Protein AF-A0A850LSC8-F1 (afdb_monomer)

Secondary structure (DSSP, 8-state):
-EEEEE--SHHHHHHHHHHHHH-SSSEEEEE-SSSS--B-GGGHHHHHTTS--HHHHBSS-HHHHHHTTEEEETT--EEEEETTTTEEEETTS-EEE-SEEEE---------S-TTTTSTT----SSGGGG-

Radius of gyration: 16.67 Å; Cα contacts (8 Å, |Δi|>4): 213; chains: 1; bounding box: 44×32×49 Å

Sequence (132 aa):
MEIVIIGNSAAAIGAVEAIRKNDKLSKITIISEEPYPAYSRPFIKDILSGKADFNRIIYRNEQFYEKKNINTIFGKKAVSINPNKKTIRLENSKNIKYDILLISTGGKTIIPPIKGLNKKQIFQFMKYDDAK

Mean predicted aligned error: 3.01 Å

Foldseek 3Di:
DEEEEEAAEDVVVVVLVVCCVPPLDYEYEYEELAQAHYFALVCLVCLLVVNDDRVVGHPDHPVNCVVSNYHYHHNWDFDDADVVQQWTAIPVRDIDHGPHYHYPHDDDDDDPPDPPCPDPPHADRGDNVSSD

Solvent-accessible surface area (backbone atoms only — not comparable to full-atom values): 7826 Å² total; per-residue (Å²): 99,43,36,34,32,37,25,60,34,72,64,34,54,53,48,51,55,55,43,54,74,79,44,86,76,53,44,36,36,37,34,15,58,56,75,64,64,29,46,45,63,91,48,36,64,34,38,57,70,69,78,38,58,72,77,78,36,50,68,41,55,69,65,53,36,59,80,64,57,43,49,76,40,56,57,36,41,78,72,50,76,39,76,92,78,31,31,36,30,31,73,86,71,49,73,44,77,42,78,42,78,45,85,35,69,78,83,76,89,82,79,74,98,53,92,70,65,86,42,94,90,56,80,72,84,78,52,67,80,58,38,111

Nearest PDB structures (foldseek):
  3klj-assembly1_A  TM=8.520E-01  e=2.725E-10  Clostridium acetobutylicum
  5l1n-assembly1_A  TM=8.914E-01  e=7.893E-09  Pyrococcus horikoshii OT3
  4emi-assembly1_A  TM=9.146E-01  e=2.010E-08  Pseudomonas putida
  1xhc-assembly1_A  TM=9.070E-01  e=1.668E-08  Pyrococcus furiosus DSM 3638
  8c0z-assembly1_E  TM=9.143E-01  e=2.010E-08  Aromatoleum aromaticum

pLDDT: mean 96.28, std 2.48, range [85.5, 98.81]

Structure (mmCIF, N/CA/C/O backbone):
data_AF-A0A850LSC8-F1
#
_entry.id   AF-A0A850LSC8-F1
#
loop_
_atom_site.group_PDB
_atom_site.id
_atom_site.type_symbol
_atom_site.label_atom_id
_atom_site.label_alt_id
_atom_site.label_comp_id
_atom_site.label_asym_id
_atom_site.label_entity_id
_atom_site.label_seq_id
_atom_site.pdbx_PDB_ins_code
_atom_site.Cartn_x
_atom_site.Cartn_y
_atom_site.Cartn_z
_atom_site.occupancy
_atom_site.B_iso_or_equiv
_atom_site.auth_seq_id
_atom_site.auth_comp_id
_atom_site.auth_asym_id
_atom_site.auth_atom_id
_atom_site.pdbx_PDB_model_num
ATOM 1 N N . MET A 1 1 ? -14.358 0.799 15.681 1.00 93.44 1 MET A N 1
ATOM 2 C CA . MET A 1 1 ? -14.596 0.304 14.312 1.00 93.44 1 MET A CA 1
ATOM 3 C C . MET A 1 1 ? -13.277 -0.191 13.733 1.00 93.44 1 MET A C 1
ATOM 5 O O . MET A 1 1 ? -12.237 0.370 14.075 1.00 93.44 1 MET A O 1
ATOM 9 N N . GLU A 1 2 ? -13.314 -1.238 12.916 1.00 97.44 2 GLU A N 1
ATOM 10 C CA . GLU A 1 2 ? -12.169 -1.785 12.179 1.00 97.44 2 GLU A CA 1
ATOM 11 C C . GLU A 1 2 ? -12.182 -1.253 10.736 1.00 97.44 2 GLU A C 1
ATOM 13 O O . GLU A 1 2 ? -13.023 -1.636 9.918 1.00 97.44 2 GLU A O 1
ATOM 18 N N . ILE A 1 3 ? -11.252 -0.352 10.417 1.00 98.62 3 ILE A N 1
ATOM 19 C CA . ILE A 1 3 ? -11.062 0.198 9.072 1.00 98.62 3 ILE A CA 1
ATOM 20 C C . ILE A 1 3 ? -9.916 -0.561 8.407 1.00 98.62 3 ILE A C 1
ATOM 22 O O . ILE A 1 3 ? -8.794 -0.572 8.917 1.00 98.62 3 ILE A O 1
ATOM 26 N N . VAL A 1 4 ? -10.171 -1.167 7.250 1.00 98.81 4 VAL A N 1
ATOM 27 C CA . VAL A 1 4 ? -9.131 -1.847 6.470 1.00 98.81 4 VAL A CA 1
ATOM 28 C C . VAL A 1 4 ? -8.872 -1.098 5.171 1.00 98.81 4 VAL A C 1
ATOM 30 O O . VAL A 1 4 ? -9.798 -0.750 4.444 1.00 98.81 4 VAL A O 1
ATOM 33 N N . ILE A 1 5 ? -7.599 -0.853 4.878 1.00 98.81 5 ILE A N 1
ATOM 34 C CA . ILE A 1 5 ? -7.129 -0.156 3.682 1.00 98.81 5 ILE A CA 1
ATOM 35 C C . ILE A 1 5 ? -6.277 -1.130 2.864 1.00 98.81 5 ILE A C 1
ATOM 37 O O . ILE A 1 5 ? -5.330 -1.718 3.387 1.00 98.81 5 ILE A O 1
ATOM 41 N N . ILE A 1 6 ? -6.598 -1.313 1.581 1.00 98.81 6 ILE A N 1
ATOM 42 C CA . ILE A 1 6 ? -5.796 -2.130 0.657 1.00 98.81 6 ILE A CA 1
ATOM 43 C C . ILE A 1 6 ? -4.932 -1.200 -0.201 1.00 98.81 6 ILE A C 1
ATOM 45 O O . ILE A 1 6 ? -5.462 -0.360 -0.928 1.00 98.81 6 ILE A O 1
ATOM 49 N N . GLY A 1 7 ? -3.614 -1.374 -0.144 1.00 98.31 7 GLY A N 1
ATOM 50 C CA . GLY A 1 7 ? -2.608 -0.520 -0.778 1.00 98.31 7 GLY A CA 1
ATOM 51 C C . GLY A 1 7 ? -1.914 0.409 0.224 1.00 98.31 7 GLY A C 1
ATOM 52 O O . GLY A 1 7 ? -2.536 0.889 1.166 1.00 98.31 7 GLY A O 1
ATOM 53 N N . ASN A 1 8 ? -0.615 0.662 0.015 1.00 98.12 8 ASN A N 1
ATOM 54 C CA . ASN A 1 8 ? 0.215 1.507 0.884 1.00 98.12 8 ASN A CA 1
ATOM 55 C C . ASN A 1 8 ? 1.012 2.553 0.083 1.00 98.12 8 ASN A C 1
ATOM 57 O O . ASN A 1 8 ? 2.230 2.476 -0.059 1.00 98.12 8 ASN A O 1
ATOM 61 N N . SER A 1 9 ? 0.310 3.519 -0.506 1.00 96.44 9 SER A N 1
ATOM 62 C CA . SER A 1 9 ? 0.930 4.639 -1.229 1.00 96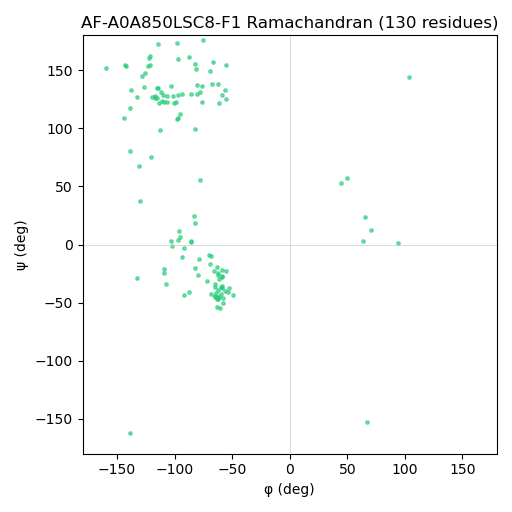.44 9 SER A CA 1
ATOM 63 C C . SER A 1 9 ? 0.197 5.948 -0.915 1.00 96.44 9 SER A C 1
ATOM 65 O O . SER A 1 9 ? -0.526 6.021 0.077 1.00 96.44 9 SER A O 1
ATOM 67 N N . ALA A 1 10 ? 0.370 6.986 -1.737 1.00 96.44 10 ALA A N 1
ATOM 68 C CA . ALA A 1 10 ? -0.126 8.339 -1.471 1.00 96.44 10 ALA A CA 1
ATOM 69 C C . ALA A 1 10 ? -1.612 8.388 -1.058 1.00 96.44 10 ALA A C 1
ATOM 71 O O . ALA A 1 10 ? -1.950 9.053 -0.082 1.00 96.44 10 ALA A O 1
ATOM 72 N N . ALA A 1 11 ? -2.481 7.630 -1.738 1.00 97.94 11 A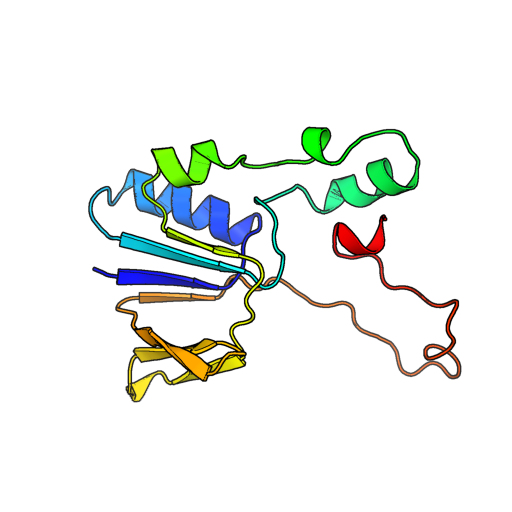LA A N 1
ATOM 73 C CA . ALA A 1 11 ? -3.909 7.568 -1.416 1.00 97.94 11 ALA A CA 1
ATOM 74 C C . ALA A 1 11 ? -4.184 7.009 -0.006 1.00 97.94 11 ALA A C 1
ATOM 76 O O . ALA A 1 11 ? -4.965 7.590 0.745 1.00 97.94 11 ALA A O 1
ATOM 77 N N . ALA A 1 12 ? -3.511 5.921 0.379 1.00 98.31 12 ALA A N 1
ATOM 78 C CA . ALA A 1 12 ? -3.650 5.323 1.707 1.00 98.31 12 ALA A CA 1
ATOM 79 C C . ALA A 1 12 ? -3.142 6.266 2.806 1.00 98.31 12 ALA A C 1
ATOM 81 O O . ALA A 1 12 ? -3.815 6.455 3.817 1.00 98.31 12 ALA A O 1
ATOM 82 N N . ILE A 1 13 ? -1.985 6.902 2.591 1.00 98.06 13 ILE A N 1
ATOM 83 C CA . ILE A 1 13 ? -1.407 7.853 3.550 1.00 98.06 13 ILE A CA 1
ATOM 84 C C . ILE A 1 13 ? -2.317 9.068 3.739 1.00 98.06 13 ILE A C 1
ATOM 86 O O . ILE A 1 13 ? -2.614 9.432 4.877 1.00 98.06 13 ILE A O 1
ATOM 90 N N . GLY A 1 14 ? -2.817 9.653 2.647 1.00 98.19 14 GLY A N 1
ATOM 91 C CA . GLY A 1 14 ? -3.762 10.766 2.717 1.00 98.19 14 GLY A CA 1
ATOM 92 C C . GLY A 1 14 ? -5.043 10.389 3.465 1.00 98.19 14 GLY A C 1
ATOM 93 O O . GLY A 1 14 ? -5.497 11.138 4.331 1.00 98.19 14 GLY A O 1
ATOM 94 N N . ALA A 1 15 ? -5.585 9.195 3.204 1.00 98.31 15 ALA A N 1
ATOM 95 C CA . ALA A 1 15 ? -6.761 8.689 3.906 1.00 98.31 15 ALA A CA 1
ATOM 96 C C . ALA A 1 15 ? -6.506 8.507 5.407 1.00 98.31 15 ALA A C 1
ATOM 98 O O . ALA A 1 15 ? -7.299 8.966 6.221 1.00 98.31 15 ALA A O 1
ATOM 99 N N . VAL A 1 16 ? -5.385 7.898 5.793 1.00 98.25 16 VAL A N 1
ATOM 100 C CA . VAL A 1 16 ? -4.990 7.743 7.200 1.00 98.25 16 VAL A CA 1
ATOM 101 C C . VAL A 1 16 ? -4.879 9.088 7.905 1.00 98.25 16 VAL A C 1
ATOM 103 O O . VAL A 1 16 ? -5.368 9.239 9.024 1.00 98.25 16 VAL A O 1
ATOM 106 N N . GLU A 1 17 ? -4.224 10.069 7.285 1.00 97.44 17 GLU A N 1
ATOM 107 C CA . GLU A 1 17 ? -4.062 11.395 7.877 1.00 97.44 17 GLU A CA 1
ATOM 108 C C . GLU A 1 17 ? -5.413 12.095 8.051 1.00 97.44 17 GLU A C 1
ATOM 110 O O . GLU A 1 17 ? -5.659 12.677 9.109 1.00 97.44 17 GLU A O 1
ATOM 115 N N . ALA A 1 18 ? -6.306 11.989 7.063 1.00 98.06 18 ALA A N 1
ATOM 116 C CA . ALA A 1 18 ? -7.664 12.520 7.137 1.00 98.06 18 ALA A CA 1
ATOM 117 C C . ALA A 1 18 ? -8.508 11.810 8.207 1.00 98.06 18 ALA A C 1
ATOM 119 O O . ALA A 1 18 ? -9.150 12.479 9.018 1.00 98.06 18 ALA A O 1
ATOM 120 N N . ILE A 1 19 ? -8.457 10.475 8.272 1.00 97.69 19 ILE A N 1
ATOM 121 C CA . ILE A 1 19 ? -9.128 9.688 9.312 1.00 97.69 19 ILE A CA 1
ATOM 122 C C . ILE A 1 19 ? -8.614 10.133 10.675 1.00 97.69 19 ILE A C 1
ATOM 124 O O . ILE A 1 19 ? -9.409 10.518 11.513 1.00 97.69 19 ILE A O 1
ATOM 128 N N . ARG A 1 20 ? -7.298 10.201 10.894 1.00 96.62 20 ARG A N 1
ATOM 129 C CA . ARG A 1 20 ? -6.723 10.535 12.209 1.00 96.62 20 ARG A CA 1
ATOM 130 C C . ARG A 1 20 ? -6.945 11.978 12.659 1.00 96.62 20 ARG A C 1
ATOM 132 O O . ARG A 1 20 ? -6.793 12.255 13.847 1.00 96.62 20 ARG A O 1
ATOM 139 N N . LYS A 1 21 ? -7.312 12.887 11.751 1.00 96.88 21 LYS A N 1
ATOM 140 C CA . LYS A 1 21 ? -7.794 14.231 12.110 1.00 96.88 21 LYS A CA 1
ATOM 141 C C . LYS A 1 21 ? -9.199 14.202 12.723 1.00 96.88 21 LYS A C 1
ATOM 143 O O . LYS A 1 21 ? -9.479 15.030 13.579 1.00 96.88 21 LYS A O 1
ATOM 148 N N . ASN A 1 22 ? -10.041 13.251 12.316 1.00 96.94 22 ASN A N 1
ATOM 149 C CA . ASN A 1 22 ? -11.458 13.182 12.695 1.00 96.94 22 ASN A CA 1
ATOM 150 C C . ASN A 1 22 ? -11.779 12.024 13.662 1.00 96.94 22 ASN A C 1
ATOM 152 O O . ASN A 1 22 ? -12.743 12.092 14.413 1.00 96.94 22 ASN A O 1
ATOM 156 N N . ASP A 1 23 ? -10.962 10.972 13.666 1.00 96.62 23 ASP A N 1
ATOM 157 C CA . ASP A 1 23 ? -11.149 9.733 14.413 1.00 96.62 23 ASP A CA 1
ATOM 158 C C . ASP A 1 23 ? -9.801 9.189 14.919 1.00 96.62 23 ASP A C 1
ATOM 160 O O . ASP A 1 23 ? -8.949 8.677 14.176 1.00 96.62 23 ASP A O 1
ATOM 164 N N . LYS A 1 24 ? -9.625 9.287 16.238 1.00 94.38 24 LYS 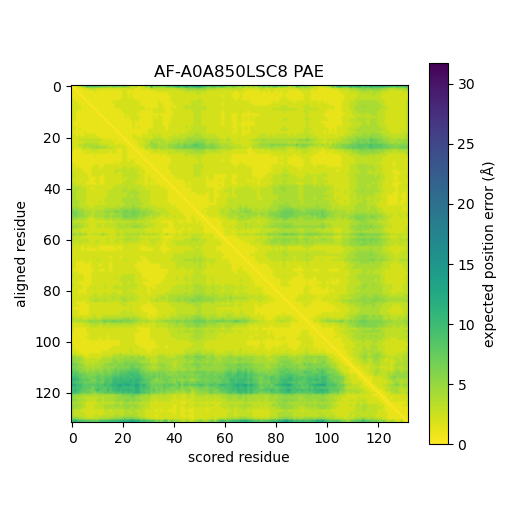A N 1
ATOM 165 C CA . LYS A 1 24 ? -8.431 8.825 16.954 1.00 94.38 24 LYS A CA 1
ATOM 166 C C . LYS A 1 24 ? -8.564 7.401 17.504 1.00 94.38 24 LYS A C 1
ATOM 168 O O . LYS A 1 24 ? -7.564 6.856 17.960 1.00 94.38 24 LYS A O 1
ATOM 173 N N . LEU A 1 25 ? -9.763 6.816 17.487 1.00 95.31 25 LEU A N 1
ATOM 174 C CA . LEU A 1 25 ? -10.086 5.588 18.220 1.00 95.31 25 LEU A CA 1
ATOM 175 C C . LEU A 1 25 ? -10.246 4.374 17.307 1.00 95.31 25 LEU A C 1
ATOM 177 O O . LEU A 1 25 ? -9.899 3.264 17.712 1.00 95.31 25 LEU A O 1
ATOM 181 N N . SER A 1 26 ? -10.754 4.551 16.084 1.00 97.19 26 SER A N 1
ATOM 182 C CA . SER A 1 26 ? -10.907 3.419 15.169 1.00 97.19 26 SER A CA 1
ATOM 183 C C . SER A 1 26 ? -9.563 2.795 14.833 1.00 97.19 26 SER A C 1
ATOM 185 O O . SER A 1 26 ? -8.563 3.479 14.576 1.00 97.19 26 SER A O 1
ATOM 187 N N . LYS A 1 27 ? -9.549 1.468 14.806 1.00 97.81 27 LYS A N 1
ATOM 188 C CA . LYS A 1 27 ? -8.378 0.698 14.415 1.00 97.81 27 LYS A CA 1
ATOM 189 C C . LYS A 1 27 ? -8.249 0.749 12.903 1.00 97.81 27 LYS A C 1
ATOM 191 O O . LYS A 1 27 ? -9.241 0.630 12.185 1.00 97.81 27 LYS A O 1
ATOM 196 N N . ILE A 1 28 ? -7.025 0.957 12.434 1.00 98.62 28 ILE A N 1
ATOM 197 C CA . ILE A 1 28 ? -6.705 0.977 11.010 1.00 98.62 28 ILE A CA 1
ATOM 198 C C . ILE A 1 28 ? -5.747 -0.175 10.741 1.00 98.62 28 ILE A C 1
ATOM 200 O O . ILE A 1 28 ? -4.716 -0.284 11.403 1.00 98.62 28 ILE A O 1
ATOM 204 N N . THR A 1 29 ? -6.076 -1.008 9.758 1.00 98.75 29 THR A N 1
ATOM 205 C CA . THR A 1 29 ? -5.157 -2.003 9.199 1.00 98.75 29 THR A CA 1
ATOM 206 C C . THR A 1 29 ? -4.860 -1.674 7.741 1.00 98.75 29 THR A C 1
ATOM 208 O O . THR A 1 29 ? -5.784 -1.563 6.938 1.00 98.75 29 THR A O 1
ATOM 211 N N . ILE A 1 30 ? -3.581 -1.556 7.382 1.00 98.81 30 ILE A N 1
ATOM 212 C CA . ILE A 1 30 ? -3.129 -1.426 5.990 1.00 98.81 30 ILE A CA 1
ATOM 213 C C . ILE A 1 30 ? -2.610 -2.777 5.501 1.00 98.81 30 ILE A C 1
ATOM 215 O O . ILE A 1 30 ? -1.734 -3.367 6.129 1.00 98.81 30 ILE A O 1
ATOM 219 N N . ILE A 1 31 ? -3.109 -3.241 4.357 1.00 98.81 31 ILE A N 1
ATOM 220 C CA . ILE A 1 31 ? -2.616 -4.429 3.649 1.00 98.81 31 ILE A CA 1
ATOM 221 C C . ILE A 1 31 ? -1.850 -3.972 2.407 1.00 98.81 31 ILE A C 1
ATOM 223 O O . ILE A 1 31 ? -2.388 -3.216 1.598 1.00 98.81 31 ILE A O 1
ATOM 227 N N . SER A 1 32 ? -0.618 -4.447 2.225 1.00 98.12 32 SER A N 1
ATOM 228 C CA . SER A 1 32 ? 0.220 -4.114 1.068 1.00 98.12 32 SER A CA 1
ATOM 229 C C . SER A 1 32 ? 0.952 -5.340 0.540 1.00 98.12 32 SER A C 1
ATOM 231 O O . SER A 1 32 ? 1.601 -6.053 1.303 1.00 98.12 32 SER A O 1
ATOM 233 N N . GLU A 1 33 ? 0.906 -5.537 -0.781 1.00 97.75 33 GLU A N 1
ATOM 234 C CA . GLU A 1 33 ? 1.711 -6.552 -1.473 1.00 97.75 33 GLU A CA 1
ATOM 235 C C . GLU A 1 33 ? 3.211 -6.239 -1.373 1.00 97.75 33 GLU A C 1
ATOM 237 O O . GLU A 1 33 ? 4.021 -7.150 -1.248 1.00 97.75 33 GLU A O 1
ATOM 242 N N . GLU A 1 34 ? 3.589 -4.959 -1.364 1.00 97.00 34 GLU A N 1
ATOM 243 C CA . GLU A 1 34 ? 4.988 -4.551 -1.211 1.00 97.00 34 GLU A CA 1
ATOM 244 C C . GLU A 1 34 ? 5.417 -4.593 0.267 1.00 97.00 34 GLU A C 1
ATOM 246 O O . GLU A 1 34 ? 4.650 -4.138 1.128 1.00 97.00 34 GLU A O 1
ATOM 251 N N . PRO A 1 35 ? 6.626 -5.101 0.582 1.00 97.19 35 PRO A N 1
ATOM 252 C CA . PRO A 1 35 ? 7.117 -5.282 1.949 1.00 97.19 35 PRO A CA 1
ATOM 253 C C . PRO A 1 35 ? 7.739 -4.010 2.558 1.00 97.19 35 PRO A C 1
ATOM 255 O O . PRO A 1 35 ? 8.579 -4.107 3.446 1.00 97.19 35 PRO A O 1
ATOM 258 N N . TYR A 1 36 ? 7.362 -2.820 2.080 1.00 96.88 36 TYR A N 1
ATOM 259 C CA . TYR A 1 36 ? 8.020 -1.562 2.439 1.00 96.88 36 TYR A CA 1
ATOM 260 C C . TYR A 1 36 ? 7.054 -0.530 3.040 1.00 96.88 36 TYR A C 1
ATOM 262 O O . TYR A 1 36 ? 5.867 -0.505 2.682 1.00 96.88 36 TYR A O 1
ATOM 270 N N . PRO A 1 37 ? 7.565 0.399 3.873 1.00 97.38 37 PRO A N 1
ATOM 271 C CA . PRO A 1 37 ? 6.876 1.650 4.157 1.00 97.38 37 PRO A CA 1
ATOM 272 C C . PRO A 1 37 ? 6.562 2.418 2.866 1.00 97.38 37 PRO A C 1
ATOM 274 O O . PRO A 1 37 ? 7.253 2.285 1.854 1.00 97.38 37 PRO A O 1
ATOM 277 N N . ALA A 1 38 ? 5.525 3.252 2.904 1.00 97.69 38 ALA A N 1
ATOM 278 C CA . ALA A 1 38 ? 5.142 4.097 1.785 1.00 97.69 38 ALA A CA 1
ATOM 279 C C . ALA A 1 38 ? 6.318 4.972 1.333 1.00 97.69 38 ALA A C 1
ATOM 281 O O . ALA A 1 38 ? 6.881 5.753 2.106 1.00 97.69 38 ALA A O 1
ATOM 282 N N . TYR A 1 39 ? 6.638 4.866 0.049 1.00 97.31 39 TYR A N 1
ATOM 283 C CA . TYR A 1 39 ? 7.677 5.624 -0.630 1.00 97.31 39 TYR A CA 1
ATOM 284 C C . TYR A 1 39 ? 7.086 6.399 -1.811 1.00 97.31 39 TYR A C 1
ATOM 286 O O . TYR A 1 39 ? 5.991 6.110 -2.308 1.00 97.31 39 TYR A O 1
ATOM 294 N N . SER A 1 40 ? 7.817 7.412 -2.259 1.00 95.88 40 SER A N 1
ATOM 295 C CA . SER A 1 40 ? 7.441 8.235 -3.398 1.00 95.88 40 SER A CA 1
ATOM 296 C C . SER A 1 40 ? 7.849 7.546 -4.700 1.00 95.88 40 SER A C 1
ATOM 298 O O . SER A 1 40 ? 9.001 7.608 -5.130 1.00 95.88 40 SER A O 1
ATOM 300 N N . ARG A 1 41 ? 6.880 6.885 -5.347 1.00 95.12 41 ARG A N 1
ATOM 301 C CA . ARG A 1 41 ? 7.077 6.215 -6.644 1.00 95.12 41 ARG A CA 1
ATOM 302 C C . ARG A 1 41 ? 7.695 7.113 -7.731 1.00 95.12 41 ARG A C 1
ATOM 304 O O . ARG A 1 41 ? 8.536 6.601 -8.457 1.00 95.12 41 ARG A O 1
ATOM 311 N N . PRO A 1 42 ? 7.380 8.421 -7.853 1.00 95.44 42 PRO A N 1
ATOM 312 C CA . PRO A 1 42 ? 8.037 9.295 -8.835 1.00 95.44 42 PRO A CA 1
ATOM 313 C C . PRO A 1 42 ? 9.573 9.349 -8.755 1.00 95.44 42 PRO A C 1
ATOM 315 O O . PRO A 1 42 ? 10.217 9.682 -9.751 1.00 95.44 42 PRO A O 1
ATOM 318 N N . PHE A 1 43 ? 10.165 9.015 -7.602 1.00 96.25 43 PHE A N 1
ATOM 319 C CA . PHE A 1 43 ? 11.613 9.059 -7.385 1.00 96.25 43 PHE A CA 1
ATOM 320 C C . PHE A 1 43 ? 12.328 7.709 -7.572 1.00 96.25 43 PHE A C 1
ATOM 322 O O . PHE A 1 43 ? 13.543 7.649 -7.412 1.00 96.25 43 PHE A O 1
ATOM 329 N N . ILE A 1 44 ? 11.649 6.627 -7.988 1.00 96.88 44 ILE A N 1
ATOM 330 C CA . ILE A 1 44 ? 12.334 5.337 -8.241 1.00 96.88 44 ILE A CA 1
ATOM 331 C C . ILE A 1 44 ? 13.385 5.431 -9.367 1.00 96.88 44 ILE A C 1
ATOM 333 O O . ILE A 1 44 ? 14.365 4.694 -9.363 1.00 96.88 44 ILE A O 1
ATOM 337 N N . LYS A 1 45 ? 13.246 6.393 -10.291 1.00 96.88 45 LYS A N 1
ATOM 338 C CA . LYS A 1 45 ? 14.265 6.714 -11.312 1.00 96.88 45 LYS A CA 1
ATOM 339 C C . LYS A 1 45 ? 15.603 7.178 -10.718 1.00 96.88 45 LYS A C 1
ATOM 341 O O . LYS A 1 45 ? 16.654 6.978 -11.325 1.00 96.88 45 LYS A O 1
ATOM 346 N N . ASP A 1 46 ? 15.577 7.806 -9.544 1.00 96.69 46 ASP A N 1
ATOM 347 C CA . ASP A 1 46 ? 16.784 8.321 -8.897 1.00 96.69 46 ASP A CA 1
ATOM 348 C C . ASP A 1 46 ? 17.545 7.195 -8.187 1.00 96.69 46 ASP A C 1
ATOM 350 O O . ASP A 1 46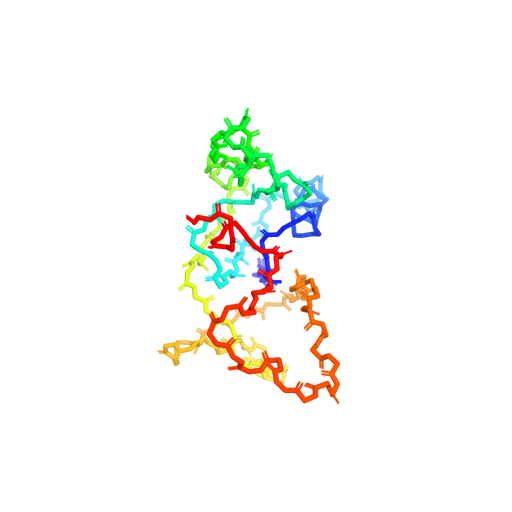 ? 18.769 7.256 -8.114 1.00 96.69 46 ASP A O 1
ATOM 354 N N . ILE A 1 47 ? 16.839 6.132 -7.775 1.00 97.12 47 ILE A N 1
ATOM 355 C CA . ILE A 1 47 ? 17.448 4.860 -7.357 1.00 97.12 47 ILE A CA 1
ATOM 356 C C . ILE A 1 47 ? 18.182 4.225 -8.538 1.00 97.12 47 ILE A C 1
ATOM 358 O O . ILE A 1 47 ? 19.380 3.972 -8.452 1.00 97.12 47 ILE A O 1
ATOM 362 N N . LEU A 1 48 ? 17.484 4.049 -9.668 1.00 96.44 48 LEU A N 1
ATOM 363 C CA . LEU A 1 48 ? 18.046 3.409 -10.863 1.00 96.44 48 LEU A CA 1
ATOM 364 C C . LEU A 1 48 ? 19.289 4.147 -11.392 1.00 96.44 48 LEU A C 1
ATOM 366 O O . LEU A 1 48 ? 20.226 3.527 -11.881 1.00 96.44 48 LEU A O 1
ATOM 370 N N . SER A 1 49 ? 19.304 5.480 -11.296 1.00 96.50 49 SER A N 1
ATOM 371 C CA . SER A 1 49 ? 20.438 6.308 -11.733 1.00 96.50 49 SER A CA 1
ATOM 372 C C . SER A 1 49 ? 21.539 6.491 -10.679 1.00 96.50 49 SER A C 1
ATOM 374 O O . SER A 1 49 ? 22.492 7.225 -10.935 1.00 96.50 49 SER A O 1
ATOM 376 N N . GLY A 1 50 ? 21.420 5.870 -9.500 1.00 96.12 50 GLY A N 1
ATOM 377 C CA . GLY A 1 50 ? 22.395 5.979 -8.408 1.00 96.12 50 GLY A CA 1
ATOM 378 C C . GLY A 1 50 ? 22.436 7.346 -7.710 1.00 96.12 50 GLY A C 1
ATOM 379 O O . GLY A 1 50 ? 23.361 7.625 -6.952 1.00 96.12 50 GLY A O 1
ATOM 380 N N . LYS A 1 51 ? 21.453 8.221 -7.952 1.00 96.69 51 LYS A N 1
ATOM 381 C CA . LYS A 1 51 ? 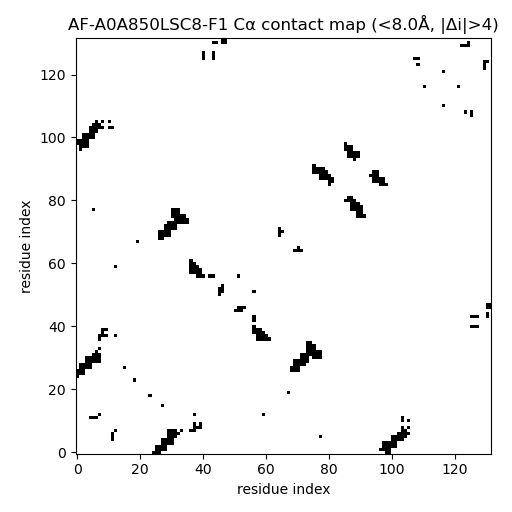21.363 9.567 -7.350 1.00 96.69 51 LYS A CA 1
ATOM 382 C C . LYS A 1 51 ? 20.762 9.555 -5.942 1.00 96.69 51 LYS A C 1
ATOM 384 O O . LYS A 1 51 ? 20.935 10.512 -5.180 1.00 96.69 51 LYS A O 1
ATOM 389 N N . ALA A 1 52 ? 20.032 8.497 -5.603 1.00 95.31 52 ALA A N 1
ATOM 390 C CA . ALA A 1 52 ? 19.386 8.316 -4.314 1.00 95.31 52 ALA A CA 1
ATOM 391 C C . ALA A 1 52 ? 19.439 6.850 -3.871 1.00 95.31 52 ALA A C 1
ATOM 393 O O . ALA A 1 52 ? 19.502 5.942 -4.694 1.00 95.31 52 ALA A O 1
ATOM 394 N N . ASP A 1 53 ? 19.372 6.635 -2.561 1.00 95.69 53 ASP A N 1
ATOM 395 C CA . ASP A 1 53 ? 19.080 5.336 -1.965 1.00 95.69 53 ASP A CA 1
ATOM 396 C C . ASP A 1 53 ? 17.592 5.246 -1.585 1.00 95.69 53 ASP A C 1
ATOM 398 O O . ASP A 1 53 ? 16.838 6.221 -1.680 1.00 95.69 53 ASP A O 1
ATOM 402 N N . PHE A 1 54 ? 17.147 4.064 -1.150 1.00 94.88 54 PHE A N 1
ATOM 403 C CA . PHE A 1 54 ? 15.746 3.860 -0.779 1.00 94.88 54 PHE A CA 1
ATOM 404 C C . PHE A 1 54 ? 15.291 4.801 0.344 1.00 94.88 54 PHE A C 1
ATOM 406 O O . PHE A 1 54 ? 14.176 5.318 0.304 1.00 94.88 54 PHE A O 1
ATOM 413 N N . ASN A 1 55 ? 16.170 5.075 1.312 1.00 95.25 55 ASN A N 1
ATOM 414 C CA . ASN A 1 55 ? 15.864 5.925 2.460 1.00 95.25 55 ASN A CA 1
ATOM 415 C C . ASN A 1 55 ? 15.470 7.345 2.041 1.00 95.25 55 ASN A C 1
ATOM 417 O O . ASN A 1 55 ? 14.551 7.919 2.625 1.00 95.25 55 ASN A O 1
ATOM 421 N N . ARG A 1 56 ? 16.101 7.892 0.994 1.00 95.56 56 ARG A N 1
ATOM 422 C CA . ARG A 1 56 ? 15.775 9.222 0.456 1.00 95.56 56 ARG A CA 1
ATOM 423 C C . ARG A 1 56 ? 14.388 9.330 -0.168 1.00 95.56 56 ARG A C 1
ATOM 425 O O . ARG A 1 56 ? 13.862 10.437 -0.252 1.00 95.56 56 ARG A O 1
ATOM 432 N N . ILE A 1 57 ? 13.794 8.220 -0.605 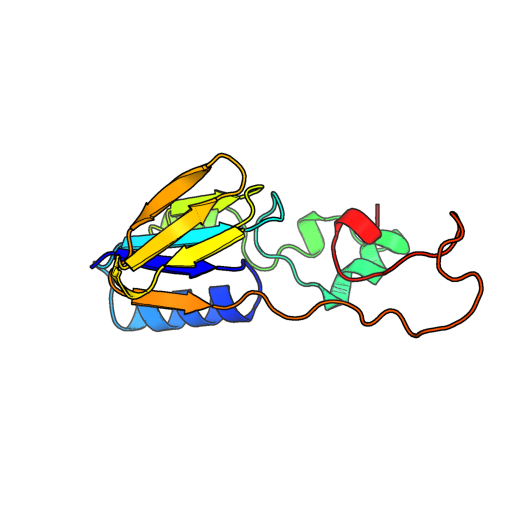1.00 95.69 57 ILE A N 1
ATOM 433 C CA . ILE A 1 57 ? 12.479 8.226 -1.262 1.00 95.69 57 ILE A CA 1
ATOM 434 C C . ILE A 1 57 ? 11.340 7.776 -0.338 1.00 95.69 57 ILE A C 1
ATOM 436 O O . ILE A 1 57 ? 10.182 7.777 -0.765 1.00 95.69 57 ILE A O 1
ATOM 440 N N . ILE A 1 58 ? 11.631 7.410 0.918 1.00 96.44 58 ILE A N 1
ATOM 441 C CA . ILE A 1 58 ? 10.611 7.077 1.920 1.00 96.44 58 ILE A CA 1
ATOM 442 C C . ILE A 1 58 ? 9.722 8.303 2.155 1.00 96.44 58 ILE A C 1
ATOM 444 O O . ILE A 1 58 ? 10.174 9.368 2.563 1.00 96.44 58 ILE A O 1
ATOM 448 N N . TYR A 1 59 ? 8.422 8.136 1.921 1.00 95.00 59 TYR A N 1
ATOM 449 C CA . TYR A 1 59 ? 7.425 9.190 2.088 1.00 95.00 59 TYR A CA 1
ATOM 450 C C . TYR A 1 59 ? 6.888 9.236 3.525 1.00 95.00 59 TYR A C 1
ATOM 452 O O . TYR A 1 59 ? 6.708 10.310 4.111 1.00 95.00 59 TYR A O 1
ATOM 460 N N . ARG A 1 60 ? 6.652 8.055 4.110 1.00 96.75 60 ARG A N 1
ATOM 461 C CA . ARG A 1 60 ? 6.317 7.859 5.526 1.00 96.75 60 ARG A CA 1
ATOM 462 C C . ARG A 1 60 ? 7.063 6.638 6.052 1.00 96.75 60 ARG A C 1
ATOM 464 O O . ARG A 1 60 ? 6.835 5.529 5.573 1.00 96.75 60 ARG A O 1
ATOM 471 N N . ASN A 1 61 ? 7.943 6.865 7.025 1.00 95.25 61 ASN A N 1
ATOM 472 C CA . ASN A 1 61 ? 8.738 5.820 7.669 1.00 95.25 61 ASN A CA 1
ATOM 473 C C . ASN A 1 61 ? 7.901 4.982 8.653 1.00 95.25 61 ASN A C 1
ATOM 475 O O . ASN A 1 61 ? 6.732 5.269 8.892 1.00 95.25 61 ASN A O 1
ATOM 479 N N . GLU A 1 62 ? 8.500 3.949 9.239 1.00 94.31 62 GLU A N 1
ATOM 480 C CA . GLU A 1 62 ? 7.828 3.022 10.166 1.00 94.31 62 GLU A CA 1
ATOM 481 C C . GLU A 1 62 ? 7.187 3.736 11.367 1.00 94.31 62 GLU A C 1
ATOM 483 O O . GLU A 1 62 ? 6.029 3.475 11.702 1.00 94.31 62 GLU A O 1
ATOM 488 N N . GLN A 1 63 ? 7.866 4.749 11.916 1.00 96.62 63 GLN A N 1
ATOM 489 C CA . GLN A 1 63 ? 7.356 5.552 13.033 1.00 96.62 63 GLN A CA 1
ATOM 490 C C . GLN A 1 63 ? 6.024 6.247 12.725 1.00 96.62 63 GLN A C 1
ATOM 492 O O . GLN A 1 63 ? 5.262 6.545 13.644 1.00 96.62 63 GLN A O 1
ATOM 497 N N . PHE A 1 64 ? 5.724 6.547 11.456 1.00 97.44 64 PHE A N 1
ATOM 498 C CA . PHE A 1 64 ? 4.422 7.099 11.085 1.00 97.44 64 PHE A CA 1
ATOM 499 C C . PHE A 1 64 ? 3.291 6.129 11.433 1.00 97.44 64 PHE A C 1
ATOM 501 O O . PHE A 1 64 ? 2.285 6.553 12.001 1.00 97.44 64 PHE A O 1
ATOM 508 N N . TYR A 1 65 ? 3.454 4.843 11.117 1.00 97.69 65 TYR A N 1
ATOM 509 C CA . TYR A 1 65 ? 2.425 3.828 11.344 1.00 97.69 65 TYR A CA 1
ATOM 510 C C . TYR A 1 65 ? 2.224 3.591 12.839 1.00 97.69 65 TYR A C 1
ATOM 512 O O . TYR A 1 65 ? 1.087 3.594 13.309 1.00 97.69 65 TYR A O 1
ATOM 520 N N . GLU A 1 66 ? 3.321 3.514 13.595 1.00 95.62 66 GLU A N 1
ATOM 521 C CA . GLU A 1 66 ? 3.302 3.383 15.054 1.00 95.62 66 GLU A CA 1
ATOM 522 C C . GLU A 1 66 ? 2.605 4.578 15.719 1.00 95.62 66 GLU A C 1
ATOM 524 O O . GLU A 1 66 ? 1.611 4.410 16.427 1.00 95.62 66 GLU A O 1
ATOM 529 N N . LYS A 1 67 ? 3.047 5.811 15.426 1.00 95.81 67 LYS A N 1
ATOM 530 C CA . LYS A 1 67 ? 2.480 7.045 16.009 1.00 95.81 67 LYS A CA 1
ATOM 531 C C . LYS A 1 67 ? 1.010 7.252 15.650 1.00 95.81 67 LYS A C 1
ATOM 533 O O . LYS A 1 67 ? 0.287 7.941 16.367 1.00 95.81 67 LYS A O 1
ATOM 538 N N . LYS A 1 68 ? 0.561 6.701 14.522 1.00 96.12 68 LYS A N 1
ATOM 539 C CA . LYS A 1 68 ? -0.834 6.763 14.072 1.00 96.12 68 LYS A CA 1
ATOM 540 C C . LYS A 1 68 ? -1.640 5.527 14.477 1.00 96.12 68 LYS A C 1
ATOM 542 O O . LYS A 1 68 ? -2.802 5.442 14.077 1.00 96.12 68 LYS A O 1
ATOM 547 N N . ASN A 1 69 ? -1.081 4.617 15.277 1.00 94.94 69 ASN A N 1
ATOM 548 C CA . ASN A 1 69 ? -1.729 3.382 15.716 1.00 94.94 69 ASN A CA 1
ATOM 549 C C . ASN A 1 69 ? -2.342 2.614 14.528 1.00 94.94 69 ASN A C 1
ATOM 551 O O . ASN A 1 69 ? -3.562 2.427 14.438 1.00 94.94 69 ASN A O 1
ATOM 555 N N . ILE A 1 70 ? -1.492 2.293 13.552 1.00 97.81 70 ILE A N 1
ATOM 556 C CA . ILE A 1 70 ? -1.846 1.567 12.332 1.00 97.81 70 ILE A CA 1
ATOM 557 C C . ILE A 1 70 ? -1.205 0.190 12.398 1.00 97.81 70 ILE A C 1
ATOM 559 O O . ILE A 1 70 ? 0.014 0.069 12.482 1.00 97.81 70 ILE A O 1
ATOM 563 N N . ASN A 1 71 ? -2.027 -0.844 12.287 1.00 98.00 71 ASN A N 1
ATOM 564 C CA . ASN A 1 71 ? -1.543 -2.194 12.060 1.00 98.00 71 ASN A CA 1
ATOM 565 C C . ASN A 1 71 ? -1.157 -2.354 10.582 1.00 98.00 71 ASN A C 1
ATOM 567 O O . ASN A 1 71 ? -1.934 -2.005 9.690 1.00 98.00 71 ASN A O 1
ATOM 571 N N . THR A 1 72 ? 0.024 -2.892 10.302 1.00 98.19 72 THR A N 1
ATOM 572 C CA . THR A 1 72 ? 0.514 -3.083 8.934 1.00 98.19 72 THR A CA 1
ATOM 573 C C . THR A 1 72 ? 0.638 -4.568 8.611 1.00 98.19 72 THR A C 1
ATOM 575 O O . THR A 1 72 ? 1.138 -5.373 9.390 1.00 98.19 72 THR A O 1
ATOM 578 N N . ILE A 1 73 ? 0.156 -4.948 7.431 1.00 98.19 73 ILE A N 1
ATOM 579 C CA . ILE A 1 73 ? 0.306 -6.283 6.853 1.00 98.19 73 ILE A CA 1
ATOM 580 C C . ILE A 1 73 ? 1.034 -6.102 5.519 1.00 98.19 73 ILE A C 1
ATOM 582 O O . ILE A 1 73 ? 0.424 -6.106 4.448 1.00 98.19 73 ILE A O 1
ATOM 586 N N . PHE A 1 74 ? 2.340 -5.853 5.607 1.00 98.00 74 PHE A N 1
ATOM 587 C CA . PHE A 1 74 ? 3.222 -5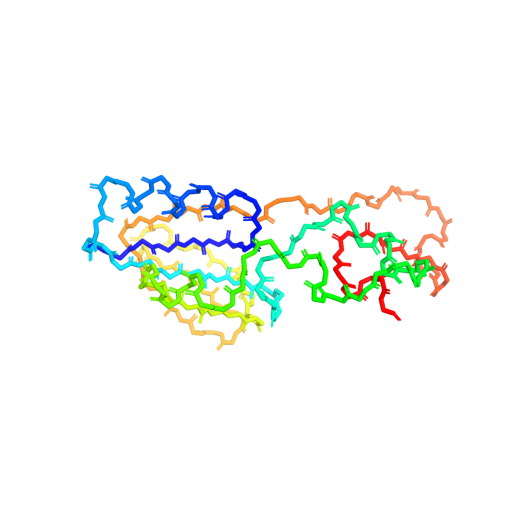.687 4.452 1.00 98.00 74 PHE A CA 1
ATOM 588 C C . PHE A 1 74 ? 3.675 -7.035 3.885 1.00 98.00 74 PHE A C 1
ATOM 590 O O . PHE A 1 74 ? 3.688 -8.049 4.587 1.00 98.00 74 PHE A O 1
ATOM 597 N N . GLY A 1 75 ? 4.035 -7.050 2.600 1.00 97.94 75 GLY A N 1
ATOM 598 C CA . GLY A 1 75 ? 4.458 -8.268 1.907 1.00 97.94 75 GLY A CA 1
ATOM 5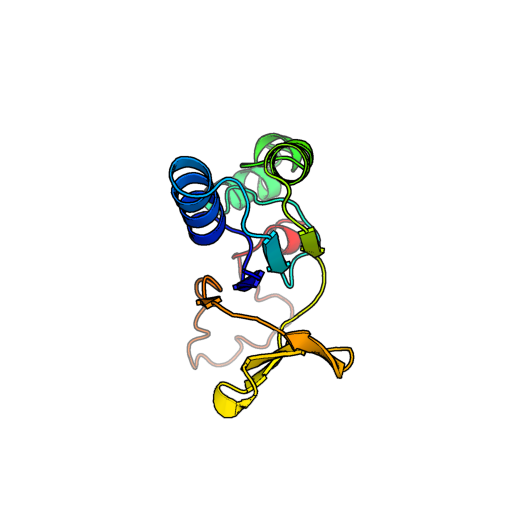99 C C . GLY A 1 75 ? 3.349 -9.318 1.781 1.00 97.94 75 GLY A C 1
ATOM 600 O O . GLY A 1 75 ? 3.647 -10.512 1.718 1.00 97.94 75 GLY A O 1
ATOM 601 N N . LYS A 1 76 ? 2.074 -8.901 1.836 1.00 98.31 76 LYS A N 1
ATOM 602 C CA . LYS A 1 76 ? 0.912 -9.786 1.703 1.00 98.31 76 LYS A CA 1
ATOM 603 C C . LYS A 1 76 ? -0.097 -9.219 0.727 1.00 98.31 76 LYS A C 1
ATOM 605 O O . LYS A 1 76 ? -0.605 -8.109 0.888 1.00 98.31 76 LYS A O 1
ATOM 610 N N . LYS A 1 77 ? -0.465 -10.037 -0.250 1.00 98.19 77 LYS A N 1
ATOM 611 C CA . LYS A 1 77 ? -1.465 -9.674 -1.248 1.00 98.19 77 LYS A CA 1
ATOM 612 C C . LYS A 1 77 ? -2.883 -9.977 -0.771 1.00 98.19 77 LYS A C 1
ATOM 614 O O . LYS A 1 77 ? -3.186 -11.100 -0.370 1.00 98.19 77 LYS A O 1
ATOM 619 N N . ALA A 1 78 ? -3.778 -8.995 -0.871 1.00 98.44 78 ALA A N 1
ATOM 620 C CA . ALA A 1 78 ? -5.219 -9.233 -0.828 1.00 98.44 78 ALA A CA 1
ATOM 621 C C . ALA A 1 78 ? -5.678 -9.806 -2.180 1.00 98.44 78 ALA A C 1
ATOM 623 O O . ALA A 1 78 ? -5.456 -9.186 -3.218 1.00 98.44 78 ALA A O 1
ATOM 624 N N . VAL A 1 79 ? -6.304 -10.986 -2.176 1.00 98.25 79 VAL A N 1
ATOM 625 C CA . VAL A 1 79 ? -6.647 -11.733 -3.403 1.00 98.25 79 VAL A CA 1
ATOM 626 C C . VAL A 1 79 ? -8.141 -11.770 -3.709 1.00 98.25 79 VAL A C 1
ATOM 628 O O . VAL A 1 79 ? -8.524 -12.013 -4.848 1.00 98.25 79 VAL A O 1
ATOM 631 N N . SER A 1 80 ? -9.006 -11.542 -2.719 1.00 98.31 80 SER A N 1
ATOM 632 C CA . SER A 1 80 ? -10.451 -11.427 -2.948 1.00 98.31 80 SER A CA 1
ATOM 633 C C . SER A 1 80 ? -11.144 -10.692 -1.806 1.00 98.31 80 SER A C 1
ATOM 635 O O . SER A 1 80 ? -10.721 -10.796 -0.656 1.00 98.31 80 SER A O 1
ATOM 637 N N . ILE A 1 81 ? -12.254 -10.023 -2.110 1.00 98.62 81 ILE A N 1
ATOM 638 C CA . ILE A 1 81 ? -13.122 -9.357 -1.133 1.00 98.62 81 ILE A CA 1
ATOM 639 C C . ILE A 1 81 ? -14.481 -10.062 -1.161 1.00 98.62 81 ILE A C 1
ATOM 641 O O . ILE A 1 81 ? -15.014 -10.332 -2.233 1.00 98.62 81 ILE A O 1
ATOM 645 N N . ASN A 1 82 ? -15.040 -10.361 0.009 1.00 98.25 82 ASN A N 1
ATOM 646 C CA . ASN A 1 82 ? -16.416 -10.822 0.169 1.00 98.25 82 ASN A CA 1
ATOM 647 C C . ASN A 1 82 ? -17.211 -9.738 0.917 1.00 98.25 82 ASN A C 1
ATOM 649 O O . ASN A 1 82 ? -17.118 -9.677 2.148 1.00 98.25 82 ASN A O 1
ATOM 653 N N . PRO A 1 83 ? -17.977 -8.892 0.202 1.00 97.75 83 PRO A N 1
ATOM 654 C CA . PRO A 1 83 ? -18.734 -7.802 0.815 1.00 97.75 83 PRO A CA 1
ATOM 655 C C . PRO A 1 83 ? -19.842 -8.284 1.755 1.00 97.75 83 PRO A C 1
ATOM 657 O O . PRO A 1 83 ? -20.031 -7.692 2.813 1.00 97.75 83 PRO A O 1
ATOM 660 N N . ASN A 1 84 ? -20.510 -9.398 1.425 1.00 97.88 84 ASN A N 1
ATOM 661 C CA . ASN A 1 84 ? -21.596 -9.961 2.238 1.00 97.88 84 ASN A CA 1
ATOM 662 C C . ASN A 1 84 ? -21.105 -10.382 3.628 1.00 97.88 84 ASN A C 1
ATOM 664 O O . ASN A 1 84 ? -21.786 -10.175 4.626 1.00 97.88 84 ASN A O 1
ATOM 668 N N . LYS A 1 85 ? -19.901 -10.960 3.697 1.00 97.94 85 LYS A N 1
ATOM 669 C CA . LYS A 1 85 ? -19.263 -11.365 4.959 1.00 97.94 85 LYS A CA 1
ATOM 670 C C . LYS A 1 85 ? -18.359 -10.280 5.554 1.00 97.94 85 LYS A C 1
ATOM 672 O O . LYS A 1 85 ? -17.792 -10.505 6.619 1.00 97.94 85 LYS A O 1
ATOM 677 N N . LYS A 1 86 ? -18.195 -9.145 4.860 1.00 98.44 86 LYS A N 1
ATOM 678 C CA . LYS A 1 86 ? -17.215 -8.086 5.146 1.00 98.44 86 LYS A CA 1
ATOM 679 C C . LYS A 1 86 ? -15.816 -8.630 5.470 1.00 98.44 86 LYS A C 1
ATOM 681 O O . LYS A 1 86 ? -15.221 -8.331 6.506 1.00 98.44 86 LYS A O 1
ATOM 686 N N . THR A 1 87 ? -15.294 -9.476 4.581 1.00 98.62 87 THR A N 1
ATOM 687 C CA . THR A 1 87 ? -13.966 -10.094 4.734 1.00 98.62 87 THR A CA 1
ATOM 688 C C . THR A 1 87 ? -13.092 -9.908 3.507 1.00 98.62 87 THR A C 1
ATOM 690 O O . THR A 1 87 ? -13.569 -10.010 2.379 1.00 98.62 87 THR A O 1
ATOM 693 N N . ILE A 1 88 ? -11.792 -9.744 3.727 1.00 98.69 88 ILE A N 1
ATOM 694 C CA . ILE A 1 88 ? -10.742 -9.747 2.708 1.00 98.69 88 ILE A CA 1
ATOM 695 C C . ILE A 1 88 ? -9.924 -11.020 2.887 1.00 98.69 88 ILE A C 1
ATOM 697 O O . ILE A 1 88 ? -9.451 -11.300 3.987 1.00 98.69 88 ILE A O 1
ATOM 701 N N . ARG A 1 89 ? -9.734 -11.780 1.813 1.00 98.56 89 ARG A N 1
ATOM 702 C CA . ARG A 1 89 ? -8.862 -12.956 1.804 1.00 98.56 89 ARG A CA 1
ATOM 703 C C . ARG A 1 89 ? -7.475 -12.552 1.328 1.00 98.56 89 ARG A C 1
ATOM 705 O O . ARG A 1 89 ? -7.344 -11.915 0.282 1.00 98.56 89 ARG A O 1
ATOM 712 N N . LEU A 1 90 ? -6.458 -12.940 2.083 1.00 98.56 90 LEU A N 1
ATOM 713 C CA . LEU A 1 90 ? -5.054 -12.803 1.715 1.00 98.56 90 LEU A CA 1
ATOM 714 C C . LEU A 1 90 ? -4.583 -14.024 0.913 1.00 98.56 90 LEU A C 1
ATOM 716 O O . LEU A 1 90 ? -5.205 -15.086 0.957 1.00 98.56 90 LEU A O 1
ATOM 720 N N . GLU A 1 91 ? -3.473 -13.892 0.192 1.00 97.81 91 GLU A N 1
ATOM 721 C CA . GLU A 1 91 ? -2.897 -14.978 -0.620 1.00 97.81 91 GLU A CA 1
ATOM 722 C C . GLU A 1 91 ? -2.540 -16.231 0.191 1.00 97.81 91 GLU A C 1
ATOM 724 O O . GLU A 1 91 ? -2.642 -17.345 -0.309 1.00 97.81 91 GLU A O 1
ATOM 729 N N . ASN A 1 92 ? -2.220 -16.072 1.478 1.00 95.44 92 ASN A N 1
ATOM 730 C CA . ASN A 1 92 ? -1.982 -17.175 2.411 1.00 95.44 92 ASN A CA 1
ATOM 731 C C . ASN A 1 92 ? -3.278 -17.766 3.003 1.00 95.44 92 ASN A C 1
ATOM 733 O O . ASN A 1 92 ? -3.247 -18.395 4.056 1.00 95.44 92 ASN A O 1
ATOM 737 N N . SER A 1 93 ? -4.426 -17.519 2.370 1.00 95.44 93 SER A N 1
ATOM 738 C CA . SER A 1 93 ? -5.765 -17.956 2.791 1.00 95.44 93 SER A CA 1
ATOM 739 C C . SER A 1 93 ? -6.275 -17.393 4.127 1.00 95.44 93 SER A C 1
ATOM 741 O O . SER A 1 93 ? -7.399 -17.703 4.526 1.00 95.44 93 SER A O 1
ATOM 743 N N . LYS A 1 94 ? -5.523 -16.511 4.801 1.00 96.88 94 LYS A N 1
ATOM 744 C CA . LYS A 1 94 ? -6.004 -15.797 5.992 1.00 96.88 94 LYS A CA 1
ATOM 745 C C . LYS A 1 94 ? -7.111 -14.814 5.604 1.00 96.88 94 LYS A C 1
ATOM 747 O O . LYS A 1 94 ? -6.992 -14.100 4.611 1.00 96.88 94 LYS A O 1
ATOM 752 N N . ASN A 1 95 ? -8.161 -14.738 6.419 1.00 97.69 95 ASN A N 1
ATOM 753 C CA . ASN A 1 95 ? -9.240 -13.765 6.252 1.00 97.69 95 ASN A CA 1
ATOM 754 C C . ASN A 1 95 ? -9.105 -12.616 7.257 1.00 97.69 95 ASN A C 1
ATOM 756 O O . ASN A 1 95 ? -8.860 -12.847 8.441 1.00 97.69 95 ASN A O 1
ATOM 760 N N . ILE A 1 96 ? -9.305 -11.388 6.783 1.00 98.38 96 ILE A N 1
ATOM 761 C CA . ILE A 1 96 ? -9.326 -10.155 7.574 1.00 98.38 96 ILE A CA 1
ATOM 762 C C . ILE A 1 96 ? -10.747 -9.593 7.531 1.00 98.38 96 ILE A C 1
ATOM 764 O O . ILE A 1 96 ? -11.273 -9.342 6.447 1.00 98.38 96 ILE A O 1
ATOM 768 N N . LYS A 1 97 ? -11.384 -9.425 8.692 1.00 98.38 97 LYS A N 1
ATOM 769 C CA . LYS A 1 97 ? -12.699 -8.774 8.803 1.00 98.38 97 LYS A CA 1
ATOM 770 C C . LYS A 1 97 ? -12.542 -7.255 8.792 1.00 98.38 97 LYS A C 1
ATOM 772 O O . LYS A 1 97 ? -11.517 -6.747 9.239 1.00 98.38 97 LYS A O 1
ATOM 777 N N . TYR A 1 98 ? -13.558 -6.553 8.309 1.00 98.69 98 TYR A N 1
ATOM 778 C CA . TYR A 1 98 ? -13.608 -5.095 8.333 1.00 98.69 98 TYR A CA 1
ATOM 779 C C . TYR A 1 98 ? -15.025 -4.597 8.618 1.00 98.69 98 TYR A C 1
ATOM 781 O O . TYR A 1 98 ? -16.006 -5.253 8.272 1.00 98.69 98 TYR A O 1
ATOM 789 N N . ASP A 1 99 ? -15.131 -3.402 9.189 1.00 98.44 99 ASP A N 1
ATOM 790 C CA . ASP A 1 99 ? -16.387 -2.652 9.238 1.00 98.44 99 ASP A CA 1
ATOM 791 C C . ASP A 1 99 ? -16.489 -1.714 8.032 1.00 98.44 99 ASP A C 1
ATOM 793 O O . ASP A 1 99 ? -17.529 -1.668 7.367 1.00 98.44 99 ASP A O 1
ATOM 797 N N . ILE A 1 100 ? -15.373 -1.039 7.722 1.00 98.19 100 ILE A N 1
ATOM 798 C CA . ILE A 1 100 ? -15.186 -0.129 6.587 1.00 98.19 100 ILE A CA 1
ATOM 799 C C . ILE A 1 100 ? -13.960 -0.568 5.785 1.00 98.19 100 ILE A C 1
ATOM 801 O O . ILE A 1 100 ? -12.911 -0.873 6.353 1.00 98.19 100 ILE A O 1
ATOM 805 N N . LEU A 1 101 ? -14.094 -0.575 4.459 1.00 98.69 101 LEU A N 1
ATOM 806 C CA . LEU A 1 101 ? -13.027 -0.928 3.527 1.00 98.69 101 LEU A CA 1
ATOM 807 C C . LEU A 1 101 ? -12.721 0.242 2.594 1.00 98.69 101 LEU A C 1
ATOM 809 O O . LEU A 1 101 ? -13.612 0.730 1.903 1.00 98.69 101 LEU A O 1
ATOM 813 N N . LEU A 1 102 ? -11.450 0.632 2.527 1.00 98.69 102 LEU A N 1
ATOM 814 C CA . LEU A 1 102 ? -10.920 1.540 1.516 1.00 98.69 102 LEU A CA 1
ATOM 815 C C . LEU A 1 102 ? -10.021 0.773 0.540 1.00 98.69 102 LEU A C 1
ATOM 817 O O . LEU A 1 102 ? -9.016 0.178 0.932 1.00 98.69 102 LEU A O 1
ATOM 821 N N . ILE A 1 103 ? -10.353 0.821 -0.748 1.00 98.50 103 ILE A N 1
ATOM 822 C CA . ILE A 1 103 ? -9.519 0.259 -1.814 1.00 98.50 103 ILE A CA 1
ATOM 823 C C . ILE A 1 103 ? -8.657 1.386 -2.385 1.00 98.50 103 ILE A C 1
ATOM 825 O O . ILE A 1 103 ? -9.159 2.309 -3.017 1.00 98.50 103 ILE A O 1
ATOM 829 N N . SER A 1 104 ? -7.350 1.299 -2.160 1.00 98.25 104 SER A N 1
ATOM 830 C CA . SER A 1 104 ? -6.343 2.279 -2.585 1.00 98.25 104 SER A CA 1
ATOM 831 C C . SER A 1 104 ? -5.166 1.604 -3.302 1.00 98.25 104 SER A C 1
ATOM 833 O O . SER A 1 104 ? -4.006 1.979 -3.139 1.00 98.25 104 SER A O 1
ATOM 835 N N . THR A 1 105 ? -5.464 0.576 -4.101 1.00 97.19 105 THR A N 1
ATOM 836 C CA . THR A 1 105 ? -4.481 -0.298 -4.770 1.00 97.19 105 THR A CA 1
ATOM 837 C C . THR A 1 105 ? -3.667 0.390 -5.865 1.00 97.19 105 THR A C 1
ATOM 839 O O . THR A 1 105 ? -2.707 -0.191 -6.361 1.00 97.19 105 THR A O 1
ATOM 842 N N . GLY A 1 106 ? -4.034 1.614 -6.251 1.00 9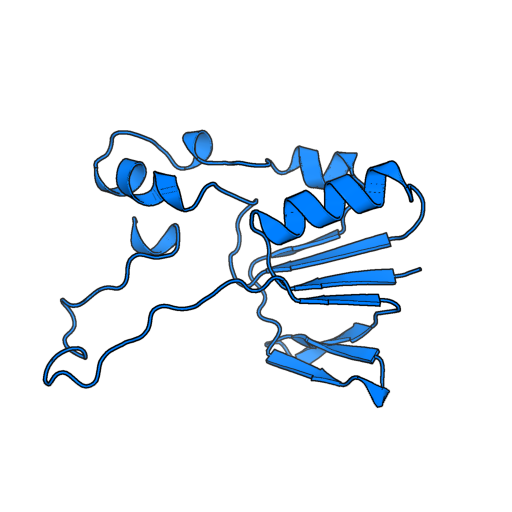4.88 106 GLY A N 1
ATOM 843 C CA . GLY A 1 106 ? -3.413 2.316 -7.369 1.00 94.88 106 GLY A CA 1
ATOM 844 C C . GLY A 1 106 ? -3.708 1.638 -8.708 1.00 94.88 106 GLY A C 1
ATOM 845 O O . GLY A 1 106 ? -4.739 0.987 -8.873 1.00 94.88 106 GLY A O 1
ATOM 846 N N . GLY A 1 107 ? -2.799 1.824 -9.664 1.00 92.62 107 GLY A N 1
ATOM 847 C CA . GLY A 1 107 ? -2.884 1.255 -11.008 1.00 92.62 107 GLY A CA 1
ATOM 848 C C . GLY A 1 107 ? -1.783 0.235 -11.288 1.00 92.62 107 GLY A C 1
ATOM 849 O O . GLY A 1 107 ? -0.836 0.077 -10.518 1.00 92.62 107 GLY A O 1
ATOM 850 N N . LYS A 1 108 ? -1.898 -0.433 -12.435 1.00 91.12 108 LYS A N 1
ATOM 851 C CA . LYS A 1 108 ? -0.899 -1.365 -12.964 1.00 91.12 108 LYS A CA 1
ATOM 852 C C . LYS A 1 108 ? -0.529 -0.948 -14.386 1.00 91.12 108 LYS A C 1
ATOM 854 O O . LYS A 1 108 ? -1.384 -0.439 -15.107 1.00 91.12 108 LYS A O 1
ATOM 859 N N . THR A 1 109 ? 0.719 -1.180 -14.790 1.00 91.12 109 THR A N 1
ATOM 860 C CA . THR A 1 109 ? 1.162 -0.960 -16.172 1.00 91.12 109 THR A CA 1
ATOM 861 C C . THR A 1 109 ? 0.300 -1.759 -17.142 1.00 91.12 109 THR A C 1
ATOM 863 O O . THR A 1 109 ? 0.079 -2.959 -16.946 1.00 91.12 109 THR A O 1
ATOM 866 N N . ILE A 1 110 ? -0.145 -1.109 -18.212 1.00 91.44 110 ILE A N 1
ATOM 867 C CA . ILE A 1 110 ? -0.759 -1.784 -19.352 1.00 91.44 110 ILE A CA 1
ATOM 868 C C . ILE A 1 110 ? 0.370 -2.344 -20.219 1.00 91.44 110 ILE A C 1
ATOM 870 O O . ILE A 1 110 ? 1.293 -1.616 -20.578 1.00 91.44 110 ILE A O 1
ATOM 874 N N . ILE A 1 111 ? 0.290 -3.629 -20.564 1.00 90.31 111 ILE A N 1
ATOM 875 C CA . ILE A 1 111 ? 1.187 -4.246 -21.544 1.00 90.31 111 ILE A CA 1
ATOM 876 C C . ILE A 1 111 ? 0.451 -4.260 -22.885 1.00 90.31 111 ILE A C 1
ATOM 878 O O . ILE A 1 111 ? -0.527 -4.999 -23.014 1.00 90.31 111 ILE A O 1
ATOM 882 N N . PRO A 1 112 ? 0.852 -3.430 -23.865 1.00 91.81 112 PRO A N 1
ATOM 883 C CA . PRO A 1 112 ? 0.182 -3.403 -25.158 1.00 91.81 112 PRO A CA 1
ATOM 884 C C . PRO A 1 112 ? 0.407 -4.731 -25.906 1.00 91.81 112 PRO A C 1
ATOM 886 O O . PRO A 1 112 ? 1.389 -5.426 -25.641 1.00 91.81 112 PRO A O 1
ATOM 889 N N . PRO A 1 113 ? -0.464 -5.109 -26.857 1.00 91.50 113 PRO A N 1
ATOM 890 C CA . PRO A 1 113 ? -0.370 -6.379 -27.582 1.00 91.50 113 PRO A CA 1
ATOM 891 C C . PRO A 1 113 ? 0.712 -6.340 -28.679 1.00 91.50 113 PRO A C 1
ATOM 893 O O . PRO A 1 113 ? 0.445 -6.576 -29.854 1.00 91.50 113 PRO A O 1
ATOM 896 N N . ILE A 1 114 ? 1.953 -6.016 -28.310 1.00 94.50 114 ILE A N 1
ATOM 897 C CA . ILE A 1 114 ? 3.096 -5.944 -29.225 1.00 94.50 114 ILE A CA 1
ATOM 898 C C . ILE A 1 114 ? 3.876 -7.259 -29.149 1.00 94.50 114 ILE A C 1
ATOM 900 O O . ILE A 1 114 ? 4.267 -7.727 -28.074 1.00 94.50 114 ILE A O 1
ATOM 904 N N . LYS A 1 115 ? 4.134 -7.862 -30.312 1.00 95.06 115 LYS A N 1
ATOM 905 C CA . LYS A 1 115 ? 4.905 -9.105 -30.418 1.00 95.06 115 LYS A CA 1
ATOM 906 C C . LYS A 1 115 ? 6.305 -8.919 -29.822 1.00 95.06 115 LYS A C 1
ATOM 908 O O . LYS A 1 115 ? 7.040 -8.017 -30.206 1.00 95.06 115 LYS A O 1
ATOM 913 N N . GLY A 1 116 ? 6.695 -9.821 -28.923 1.00 92.00 116 GLY A N 1
ATOM 914 C CA . GLY A 1 116 ? 8.027 -9.835 -28.312 1.00 92.00 116 GLY A CA 1
ATOM 915 C C . GLY A 1 116 ? 8.153 -9.103 -26.972 1.00 92.00 116 GLY A C 1
ATOM 916 O O . GLY A 1 116 ? 9.246 -9.119 -26.410 1.00 92.00 116 GLY A O 1
ATOM 917 N N . LEU A 1 117 ? 7.076 -8.532 -26.415 1.00 90.94 117 LEU A N 1
ATOM 918 C CA . LEU A 1 117 ? 7.107 -7.919 -25.074 1.00 90.94 117 LEU A CA 1
ATOM 919 C C . LEU A 1 117 ? 7.240 -8.919 -23.914 1.00 90.94 117 LEU A C 1
ATOM 921 O O . LEU A 1 117 ? 7.475 -8.517 -22.782 1.00 90.94 117 LEU A O 1
ATOM 925 N N . ASN A 1 118 ? 7.135 -10.220 -24.182 1.00 87.44 118 ASN A N 1
ATOM 926 C CA . ASN A 1 118 ? 7.390 -11.290 -23.215 1.00 87.44 118 ASN A CA 1
ATOM 927 C C . ASN A 1 118 ? 8.875 -11.705 -23.132 1.00 87.44 118 ASN A C 1
ATOM 929 O O . ASN A 1 118 ? 9.205 -12.664 -22.433 1.00 87.44 118 ASN A O 1
ATOM 933 N N . LYS A 1 119 ? 9.775 -11.045 -23.875 1.00 92.25 119 LYS A N 1
ATOM 934 C CA . LYS A 1 119 ? 11.217 -11.329 -23.829 1.00 92.25 119 LYS A CA 1
ATOM 935 C C . LYS A 1 119 ? 11.816 -10.904 -22.485 1.00 92.25 119 LYS A C 1
ATOM 937 O O . LYS A 1 119 ? 11.420 -9.900 -21.909 1.00 92.25 119 LYS A O 1
ATOM 942 N N . LYS A 1 120 ? 12.855 -11.621 -22.042 1.00 90.94 120 LYS A N 1
ATOM 943 C CA . LYS A 1 120 ? 13.528 -11.410 -20.743 1.00 90.94 120 LYS A CA 1
ATOM 944 C C . LYS A 1 120 ? 14.117 -10.006 -20.524 1.00 90.94 120 LYS A C 1
ATOM 946 O O . LYS A 1 120 ? 14.348 -9.641 -19.384 1.00 90.94 120 LYS A O 1
ATOM 951 N N . GLN A 1 121 ? 14.396 -9.255 -21.591 1.00 92.56 121 GLN A N 1
ATOM 952 C CA . GLN A 1 121 ? 15.018 -7.921 -21.532 1.00 92.56 121 GLN A CA 1
ATOM 953 C C . GLN A 1 121 ? 13.989 -6.776 -21.575 1.00 92.56 121 GLN A C 1
ATOM 955 O O . GLN A 1 121 ? 14.352 -5.624 -21.789 1.00 92.56 121 GLN A O 1
ATOM 960 N N . ILE A 1 122 ? 12.701 -7.089 -21.426 1.00 93.00 122 ILE A N 1
ATOM 961 C CA . ILE A 1 122 ? 11.618 -6.109 -21.386 1.00 93.00 122 ILE A CA 1
ATOM 962 C C . ILE A 1 122 ? 11.132 -6.000 -19.944 1.00 93.00 122 ILE A C 1
ATOM 964 O O . ILE A 1 122 ? 10.701 -6.989 -19.352 1.00 93.00 122 ILE A O 1
ATOM 968 N N . PHE A 1 123 ? 11.186 -4.789 -19.395 1.00 91.50 123 PHE A N 1
ATOM 969 C CA . PHE A 1 123 ? 10.866 -4.513 -17.998 1.00 91.50 123 PHE A CA 1
ATOM 970 C C . PHE A 1 123 ? 9.729 -3.500 -17.882 1.00 91.50 123 PHE A C 1
ATOM 972 O O . PHE A 1 123 ? 9.503 -2.677 -18.769 1.00 91.50 123 PHE A O 1
ATOM 979 N N . GLN A 1 124 ? 9.014 -3.569 -16.763 1.00 92.69 124 GLN A N 1
ATOM 980 C CA . GLN A 1 124 ? 8.131 -2.498 -16.307 1.00 92.69 124 GLN A CA 1
ATOM 981 C C . GLN A 1 124 ? 8.884 -1.653 -15.281 1.00 92.69 124 GLN A C 1
ATOM 983 O O . GLN A 1 124 ? 9.853 -2.129 -14.700 1.00 92.69 124 GLN A O 1
ATOM 988 N N . PHE A 1 125 ? 8.435 -0.420 -15.056 1.00 94.50 125 PHE A N 1
ATOM 989 C CA . PHE A 1 125 ? 9.085 0.499 -14.125 1.00 94.50 125 PHE A CA 1
ATOM 990 C C . PHE A 1 125 ? 8.043 1.272 -13.310 1.00 94.50 125 PHE A C 1
ATOM 992 O O . PHE A 1 125 ? 7.666 2.390 -13.653 1.00 94.50 125 PHE A O 1
ATOM 999 N N . MET A 1 126 ? 7.510 0.629 -12.268 1.00 93.25 126 MET A N 1
ATOM 1000 C CA . MET A 1 126 ? 6.378 1.128 -11.471 1.00 93.25 126 MET A CA 1
ATOM 1001 C C . MET A 1 126 ? 6.581 1.040 -9.956 1.00 93.25 126 MET A C 1
ATOM 1003 O O . MET A 1 126 ? 5.986 1.820 -9.200 1.00 93.25 126 MET A O 1
ATOM 1007 N N . LYS A 1 127 ? 7.362 0.070 -9.483 1.00 95.12 127 LYS A N 1
ATOM 1008 C CA . LYS A 1 127 ? 7.642 -0.143 -8.058 1.00 95.12 127 LYS A CA 1
ATOM 1009 C C . LYS A 1 127 ? 9.135 -0.075 -7.776 1.00 95.12 127 LYS A C 1
ATOM 1011 O O . LYS A 1 127 ? 9.954 -0.216 -8.672 1.00 95.12 127 LYS A O 1
ATOM 1016 N N . TYR A 1 128 ? 9.477 0.120 -6.508 1.00 95.62 128 TYR A N 1
ATOM 1017 C CA . TYR A 1 128 ? 10.861 0.180 -6.048 1.00 95.62 128 TYR A CA 1
ATOM 1018 C C . TYR A 1 128 ? 11.676 -1.047 -6.481 1.00 95.62 128 TYR A C 1
ATOM 1020 O O . TYR A 1 128 ? 12.799 -0.889 -6.941 1.00 95.62 128 TYR A O 1
ATOM 1028 N N . ASP A 1 129 ? 11.097 -2.249 -6.414 1.00 95.44 129 ASP A N 1
ATOM 1029 C CA . ASP A 1 129 ? 11.786 -3.471 -6.852 1.00 95.44 129 ASP A CA 1
ATOM 1030 C C . ASP A 1 129 ? 12.121 -3.491 -8.354 1.00 95.44 129 ASP A C 1
ATOM 1032 O O . ASP A 1 129 ? 12.987 -4.259 -8.748 1.00 95.44 129 ASP A O 1
ATOM 1036 N N . ASP A 1 130 ? 11.472 -2.666 -9.185 1.00 94.62 130 ASP A N 1
ATOM 1037 C CA . ASP A 1 130 ? 11.810 -2.542 -10.611 1.00 94.62 130 ASP A CA 1
ATOM 1038 C C . ASP A 1 130 ? 13.055 -1.657 -10.840 1.00 94.62 130 ASP A C 1
ATOM 1040 O O . ASP A 1 130 ? 13.570 -1.588 -11.953 1.00 94.62 130 ASP A O 1
ATOM 1044 N N . ALA A 1 131 ? 13.505 -0.934 -9.808 1.00 93.94 131 ALA A N 1
ATOM 1045 C CA . ALA A 1 131 ? 14.680 -0.060 -9.831 1.00 93.94 131 ALA A CA 1
ATOM 1046 C C . ALA A 1 131 ? 15.910 -0.668 -9.134 1.00 93.94 131 ALA A C 1
ATOM 1048 O O . ALA A 1 131 ? 16.921 0.022 -9.003 1.00 93.94 131 ALA A O 1
ATOM 1049 N N . LYS A 1 132 ? 15.802 -1.911 -8.654 1.00 85.50 132 LYS A N 1
ATOM 1050 C CA . LYS A 1 132 ? 16.909 -2.697 -8.094 1.00 85.50 132 LYS A CA 1
ATOM 1051 C C . LYS A 1 132 ? 17.587 -3.516 -9.182 1.00 85.50 132 LYS A C 1
ATOM 1053 O O . LYS A 1 132 ? 18.819 -3.674 -9.075 1.00 85.50 132 LYS A O 1
#